Protein AF-A0A846TVX7-F1 (afdb_monomer_lite)

Secondary structure (DSSP, 8-state):
-TTTTTTTSS----TT----EEEEETT-EEEE--TTS-EEETTEEP--BTTTB-TT--S-SS-EEEEPPTTEEEEE-SSGGG---GGGSTTSGGGSEEGGG------EE-SSGGG-EEPP--GGGTTTSPP-----S----

pLDDT: mean 85.07, std 18.57, range [30.62, 98.38]

Structure (mmCIF, N/CA/C/O backbone):
data_AF-A0A846TVX7-F1
#
_entry.id   AF-A0A846TVX7-F1
#
loop_
_atom_site.group_PDB
_atom_site.id
_atom_site.type_symbol
_atom_site.label_atom_id
_atom_site.label_alt_id
_atom_site.label_comp_id
_atom_site.label_asym_id
_atom_site.label_entity_id
_atom_site.label_seq_id
_atom_site.pdbx_PDB_ins_code
_atom_site.Cartn_x
_atom_site.Cartn_y
_atom_site.Cartn_z
_atom_site.occupancy
_atom_site.B_iso_or_equiv
_atom_site.auth_seq_id
_atom_site.auth_comp_id
_atom_site.auth_asym_id
_atom_site.auth_atom_id
_atom_site.pdbx_PDB_model_num
ATOM 1 N N . VAL A 1 1 ? 0.934 10.993 -34.154 1.00 47.66 1 VAL A N 1
ATOM 2 C CA . VAL A 1 1 ? 1.814 10.803 -32.973 1.00 47.66 1 VAL A CA 1
ATOM 3 C C . VAL A 1 1 ? 1.178 9.848 -31.957 1.00 47.66 1 VAL A C 1
ATOM 5 O O . VAL A 1 1 ? 1.707 9.668 -30.875 1.00 47.66 1 VAL A O 1
ATOM 8 N N . ASP A 1 2 ? 0.135 9.115 -32.362 1.00 47.38 2 ASP A N 1
ATOM 9 C CA . ASP A 1 2 ? -0.756 8.354 -31.470 1.00 47.38 2 ASP A CA 1
ATOM 10 C C . ASP A 1 2 ? -0.423 6.858 -31.340 1.00 47.38 2 ASP A C 1
ATOM 12 O O . ASP A 1 2 ? -1.069 6.130 -30.597 1.00 47.38 2 ASP A O 1
ATOM 16 N N . GLY A 1 3 ? 0.595 6.368 -32.055 1.00 36.78 3 GLY A N 1
ATOM 17 C CA . GLY A 1 3 ? 0.968 4.946 -32.037 1.00 36.78 3 GLY A CA 1
ATOM 18 C C . GLY A 1 3 ? 1.809 4.516 -30.828 1.00 36.78 3 GLY A C 1
ATOM 19 O O . GLY A 1 3 ? 1.841 3.333 -30.505 1.00 36.78 3 GLY A O 1
ATOM 20 N N . LEU A 1 4 ? 2.489 5.454 -30.155 1.00 47.19 4 LEU A N 1
ATOM 21 C CA . LEU A 1 4 ? 3.367 5.159 -29.010 1.00 47.19 4 LEU A CA 1
ATOM 22 C C . LEU A 1 4 ? 2.653 5.200 -27.650 1.00 47.19 4 LEU A C 1
ATOM 24 O O . LEU A 1 4 ? 3.108 4.527 -26.725 1.00 47.19 4 LEU A O 1
ATOM 28 N N . ALA A 1 5 ? 1.519 5.901 -27.543 1.00 50.72 5 ALA A N 1
ATOM 29 C CA . ALA A 1 5 ? 0.705 5.923 -26.326 1.00 50.72 5 ALA A CA 1
ATOM 30 C C . ALA A 1 5 ? 0.094 4.540 -26.032 1.00 50.72 5 ALA A C 1
ATOM 32 O O . ALA A 1 5 ? 0.156 4.057 -24.907 1.00 50.72 5 ALA A O 1
ATOM 33 N N . PHE A 1 6 ? -0.379 3.835 -27.068 1.00 47.94 6 PHE A N 1
ATOM 34 C CA . PHE A 1 6 ? -0.865 2.453 -26.952 1.00 47.94 6 PHE A CA 1
ATOM 35 C C . PHE A 1 6 ? 0.231 1.457 -26.524 1.00 47.94 6 PHE A C 1
ATOM 37 O O . PHE A 1 6 ? -0.059 0.431 -25.916 1.00 47.94 6 PHE A O 1
ATOM 44 N N . LEU A 1 7 ? 1.501 1.764 -26.811 1.00 51.75 7 LEU A N 1
ATOM 45 C CA . LEU A 1 7 ? 2.655 0.942 -26.431 1.00 51.75 7 LEU A CA 1
ATOM 46 C C . LEU A 1 7 ? 3.191 1.264 -25.022 1.00 51.75 7 LEU A C 1
ATOM 48 O O . LEU A 1 7 ? 4.206 0.694 -24.625 1.00 51.75 7 LEU A O 1
ATOM 52 N N . GLY A 1 8 ? 2.556 2.177 -24.275 1.00 51.09 8 GLY A N 1
ATOM 53 C CA . GLY A 1 8 ? 3.009 2.579 -22.937 1.00 51.09 8 GLY A CA 1
ATOM 54 C C . GLY A 1 8 ? 4.388 3.250 -22.930 1.00 51.09 8 GLY A C 1
ATOM 55 O O . GLY A 1 8 ? 5.075 3.246 -21.910 1.00 51.09 8 GLY A O 1
ATOM 56 N N . VAL A 1 9 ? 4.827 3.781 -24.079 1.00 56.50 9 VAL A N 1
ATOM 57 C CA . VAL A 1 9 ? 6.123 4.467 -24.231 1.00 56.50 9 VAL A CA 1
ATOM 58 C C . VAL A 1 9 ? 6.004 5.954 -23.887 1.00 56.50 9 VAL A C 1
ATOM 60 O O . VAL A 1 9 ? 6.994 6.586 -23.529 1.00 56.50 9 VAL A O 1
ATOM 63 N N . THR A 1 10 ? 4.791 6.505 -23.947 1.00 46.97 10 THR A N 1
ATOM 64 C CA . THR A 1 10 ? 4.471 7.863 -23.501 1.00 46.97 10 THR A CA 1
ATOM 65 C C . THR A 1 10 ? 3.328 7.792 -22.496 1.00 46.97 10 THR A C 1
ATOM 67 O O . THR A 1 10 ? 2.269 7.254 -22.819 1.00 46.97 10 THR A O 1
ATOM 70 N N . VAL A 1 11 ? 3.543 8.317 -21.288 1.00 50.31 11 VAL A N 1
ATOM 71 C CA . VAL A 1 11 ? 2.446 8.672 -20.381 1.00 50.31 11 VAL A CA 1
ATOM 72 C C . VAL A 1 11 ? 1.742 9.846 -21.056 1.00 50.31 11 VAL A C 1
ATOM 74 O O . VAL A 1 11 ? 2.416 10.777 -21.488 1.00 50.31 11 VAL A O 1
ATOM 77 N N . ASP A 1 12 ? 0.432 9.763 -21.266 1.00 49.28 12 ASP A N 1
ATOM 78 C CA . ASP A 1 12 ? -0.335 10.932 -21.693 1.00 49.28 12 ASP A CA 1
ATOM 79 C C . ASP A 1 12 ? -0.084 12.043 -20.659 1.00 49.28 12 ASP A C 1
ATOM 81 O O . ASP A 1 12 ? -0.294 11.811 -19.470 1.00 49.28 12 ASP A O 1
ATOM 85 N N . ASP A 1 13 ? 0.434 13.198 -21.090 1.00 46.56 13 ASP A N 1
ATOM 86 C CA . ASP A 1 13 ? 0.880 14.323 -20.240 1.00 46.56 13 ASP A CA 1
ATOM 87 C C . ASP A 1 13 ? -0.306 15.062 -19.570 1.00 46.56 13 ASP A C 1
ATOM 89 O O . ASP A 1 13 ? -0.285 16.276 -19.362 1.00 46.56 13 ASP A O 1
ATOM 93 N N . SER A 1 14 ? -1.380 14.352 -19.226 1.00 49.38 14 SER A N 1
ATOM 94 C CA . SER A 1 14 ? -2.349 14.856 -18.266 1.00 49.38 14 SER A CA 1
ATOM 95 C C . SER A 1 14 ? -1.769 14.679 -16.863 1.00 49.38 14 SER A C 1
ATOM 97 O O . SER A 1 14 ? -1.480 13.563 -16.433 1.00 49.38 14 SER A O 1
ATOM 99 N N . ASP A 1 15 ? -1.647 15.781 -16.116 1.00 56.34 15 ASP A N 1
ATOM 100 C CA . ASP A 1 15 ? -1.250 15.847 -14.694 1.00 56.34 15 ASP A CA 1
ATOM 101 C C . ASP A 1 15 ? -2.139 15.000 -13.737 1.00 56.34 15 ASP A C 1
ATOM 103 O O . ASP A 1 15 ? -2.103 15.167 -12.518 1.00 56.34 15 ASP A O 1
ATOM 107 N N . THR A 1 16 ? -2.989 14.111 -14.255 1.00 67.50 16 THR A N 1
ATOM 108 C CA . THR A 1 16 ? -4.092 13.463 -13.540 1.00 67.50 16 THR A CA 1
ATOM 109 C C . THR A 1 16 ? -3.920 11.960 -13.333 1.00 67.50 16 THR A C 1
ATOM 111 O O . THR A 1 16 ? -4.694 11.383 -12.576 1.00 67.50 16 THR A O 1
ATOM 114 N N . HIS A 1 17 ? -2.939 11.305 -13.962 1.00 83.25 17 HIS A N 1
ATOM 115 C CA . HIS A 1 17 ? -2.738 9.858 -13.814 1.00 83.25 17 HIS A CA 1
ATOM 116 C C . HIS A 1 17 ? -1.532 9.539 -12.929 1.00 83.25 17 HIS A C 1
ATOM 118 O O . HIS A 1 17 ? -0.413 9.987 -13.170 1.00 83.25 17 HIS A O 1
ATOM 124 N N . VAL A 1 18 ? -1.756 8.714 -11.906 1.00 90.31 18 VAL A N 1
ATOM 125 C CA . VAL A 1 18 ? -0.719 8.258 -10.975 1.00 90.31 18 VAL A CA 1
ATOM 126 C C . VAL A 1 18 ? -0.753 6.742 -10.841 1.00 90.31 18 VAL A C 1
ATOM 128 O O . VAL A 1 18 ? -1.806 6.119 -10.934 1.00 90.31 18 VAL A O 1
ATOM 131 N N . VAL A 1 19 ? 0.408 6.145 -10.577 1.00 92.25 19 VAL A N 1
ATOM 132 C CA . VAL A 1 19 ? 0.518 4.724 -10.229 1.00 92.25 19 VAL A CA 1
ATOM 133 C C . VAL A 1 19 ? 0.736 4.613 -8.727 1.00 92.25 19 VAL A C 1
ATOM 135 O O . VAL A 1 19 ? 1.674 5.197 -8.182 1.00 92.25 19 VAL A O 1
ATOM 138 N N . LYS A 1 20 ? -0.138 3.859 -8.062 1.00 94.88 20 LYS A N 1
ATOM 139 C CA . LYS A 1 20 ? -0.070 3.540 -6.633 1.00 94.88 20 LYS A CA 1
ATOM 140 C C . LYS A 1 20 ? -0.347 2.052 -6.438 1.00 94.88 20 LYS A C 1
ATOM 142 O O . LYS A 1 20 ? -0.937 1.410 -7.306 1.00 94.88 20 LYS A O 1
ATOM 147 N N . ARG A 1 21 ? 0.060 1.514 -5.293 1.00 95.88 21 ARG A N 1
ATOM 148 C CA . ARG A 1 21 ? -0.267 0.153 -4.873 1.00 95.88 21 ARG A CA 1
ATOM 149 C C . ARG A 1 21 ? -1.549 0.169 -4.056 1.00 95.88 21 ARG A C 1
ATOM 151 O O . ARG A 1 21 ? -1.663 0.950 -3.114 1.00 95.88 21 ARG A O 1
ATOM 158 N N . VAL A 1 22 ? -2.490 -0.704 -4.399 1.00 96.81 22 VAL A N 1
ATOM 159 C CA . VAL A 1 22 ? -3.659 -0.984 -3.557 1.00 96.81 22 VAL A CA 1
ATOM 160 C C . VAL A 1 22 ? -3.191 -1.758 -2.330 1.00 96.81 22 VAL A C 1
ATOM 162 O O . VAL A 1 22 ? -2.517 -2.774 -2.468 1.00 96.81 22 VAL A O 1
ATOM 165 N N . ILE A 1 23 ? -3.515 -1.248 -1.145 1.00 97.62 23 ILE A N 1
ATOM 166 C CA . ILE A 1 23 ? -3.170 -1.861 0.145 1.00 97.62 23 ILE A CA 1
ATOM 167 C C . ILE A 1 23 ? -4.404 -2.446 0.824 1.00 97.62 23 ILE A C 1
ATOM 169 O O . ILE A 1 23 ? -4.292 -3.455 1.508 1.00 97.62 23 ILE A O 1
ATOM 173 N N . GLY A 1 24 ? -5.567 -1.823 0.628 1.00 96.88 24 GLY A N 1
ATOM 174 C CA . GLY A 1 24 ? -6.850 -2.360 1.066 1.00 96.88 24 GLY A CA 1
ATOM 175 C C . GLY A 1 24 ? -7.933 -2.096 0.030 1.00 96.88 24 GLY A C 1
ATOM 176 O O . GLY A 1 24 ? -7.907 -1.075 -0.669 1.00 96.88 24 GLY A O 1
ATOM 177 N N . VAL A 1 25 ?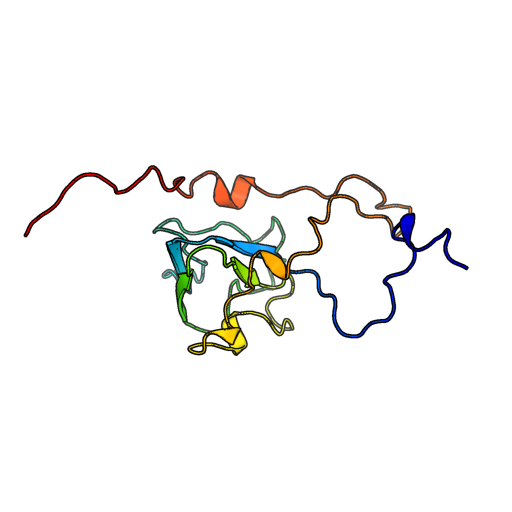 -8.878 -3.020 -0.056 1.00 96.75 25 VAL A N 1
ATOM 178 C CA . VAL A 1 25 ? -10.088 -2.933 -0.878 1.00 96.75 25 VAL A CA 1
ATOM 179 C C . VAL A 1 25 ? -11.310 -2.743 0.017 1.00 96.75 25 VAL A C 1
ATOM 181 O O . VAL A 1 25 ? -11.208 -2.844 1.238 1.00 96.75 25 VAL A O 1
ATOM 184 N N . GLY A 1 26 ? -12.466 -2.450 -0.582 1.00 96.31 26 GLY A N 1
ATOM 185 C CA . GLY A 1 26 ? -13.720 -2.245 0.143 1.00 96.31 26 GLY A CA 1
ATOM 186 C C . GLY A 1 26 ? -13.965 -3.263 1.260 1.00 96.31 26 GLY A C 1
ATOM 187 O O . GLY A 1 26 ? -13.862 -4.472 1.068 1.00 96.31 26 GLY A O 1
ATOM 188 N N . GLY A 1 27 ? -14.245 -2.736 2.449 1.00 95.75 27 GLY A N 1
ATOM 189 C CA . GLY A 1 27 ? -14.459 -3.492 3.670 1.00 95.75 27 GLY A CA 1
ATOM 190 C C . GLY A 1 27 ? -13.206 -3.719 4.516 1.00 95.75 27 GLY A C 1
ATOM 191 O O . GLY A 1 27 ? -13.363 -3.917 5.723 1.00 95.75 27 GLY A O 1
ATOM 192 N N . ASP A 1 28 ? -11.997 -3.667 3.957 1.00 97.62 28 ASP A N 1
ATOM 193 C CA . ASP A 1 28 ? -10.768 -3.934 4.710 1.00 97.62 28 ASP A CA 1
ATOM 194 C C . ASP A 1 28 ? -10.547 -2.926 5.832 1.00 97.62 28 ASP A C 1
ATOM 196 O O . ASP A 1 28 ? -10.758 -1.722 5.662 1.00 97.62 28 ASP A O 1
ATOM 200 N N . ARG A 1 29 ? -10.043 -3.413 6.969 1.00 97.38 29 ARG A N 1
ATOM 201 C CA . ARG A 1 29 ? -9.431 -2.552 7.979 1.00 97.38 29 ARG A CA 1
ATOM 202 C C . ARG A 1 29 ? -7.940 -2.454 7.719 1.00 97.38 29 ARG A C 1
ATOM 204 O O . ARG A 1 29 ? -7.245 -3.461 7.824 1.00 97.38 29 ARG A O 1
ATOM 211 N N . VAL A 1 30 ? -7.453 -1.250 7.435 1.00 98.12 30 VAL A N 1
ATOM 212 C CA . VAL A 1 30 ? -6.027 -0.978 7.235 1.00 98.12 30 VAL A CA 1
ATOM 213 C C . VAL A 1 30 ? -5.531 -0.084 8.361 1.00 98.12 30 VAL A C 1
ATOM 215 O O . VAL A 1 30 ? -6.047 1.013 8.581 1.00 98.12 30 VAL A O 1
ATOM 218 N N . THR A 1 31 ? -4.499 -0.537 9.062 1.00 98.06 31 THR A N 1
ATOM 219 C CA . THR A 1 31 ? -3.938 0.170 10.209 1.00 98.06 31 THR A CA 1
ATOM 220 C C . THR A 1 31 ? -2.434 0.333 10.042 1.00 98.06 31 THR A C 1
ATOM 222 O O . THR A 1 31 ? -1.721 -0.605 9.680 1.00 98.06 31 THR A O 1
ATOM 225 N N . CYS A 1 32 ? -1.933 1.524 10.358 1.00 95.81 32 CYS A N 1
ATOM 226 C CA . CYS A 1 32 ? -0.538 1.707 10.721 1.00 95.81 32 CYS A CA 1
ATOM 227 C C . CYS A 1 32 ? -0.417 2.131 12.184 1.00 95.81 32 CYS A C 1
ATOM 229 O O . CYS A 1 32 ? -1.026 3.123 12.587 1.00 95.81 32 CYS A O 1
ATOM 231 N N . CYS A 1 33 ? 0.412 1.459 12.977 1.00 95.06 33 CYS A N 1
ATOM 232 C CA . CYS A 1 33 ? 1.237 0.293 12.630 1.00 95.06 33 CYS A CA 1
ATOM 233 C C . CYS A 1 33 ? 1.300 -0.680 13.802 1.00 95.06 33 CYS A C 1
ATOM 235 O O . CYS A 1 33 ? 1.025 -0.302 14.943 1.00 95.06 33 CYS A O 1
ATOM 237 N N . ASP A 1 34 ? 1.674 -1.932 13.520 1.00 95.75 34 ASP A N 1
ATOM 238 C CA . ASP A 1 34 ? 1.997 -2.878 14.586 1.00 95.75 34 ASP A CA 1
ATOM 239 C C . ASP A 1 34 ? 3.240 -2.423 15.378 1.00 95.75 34 ASP A C 1
ATOM 241 O O . ASP A 1 34 ? 3.933 -1.467 15.021 1.00 95.75 34 ASP A O 1
ATOM 245 N N . ALA A 1 35 ? 3.566 -3.135 16.459 1.00 94.94 35 ALA A N 1
ATOM 246 C CA . ALA A 1 35 ? 4.715 -2.807 17.309 1.00 94.94 35 ALA A CA 1
ATOM 247 C C . ALA A 1 35 ? 6.079 -2.856 16.585 1.00 94.94 35 ALA A C 1
ATOM 249 O O . ALA A 1 35 ? 7.083 -2.422 17.146 1.00 94.94 35 ALA A O 1
ATOM 250 N N . ARG A 1 36 ? 6.135 -3.406 15.365 1.00 95.31 36 ARG A N 1
ATOM 251 C CA . ARG A 1 36 ? 7.326 -3.469 14.509 1.00 95.31 36 ARG A CA 1
ATOM 252 C C . ARG A 1 36 ? 7.279 -2.449 13.365 1.00 95.31 36 ARG A C 1
ATOM 254 O O . ARG A 1 36 ? 8.172 -2.467 12.525 1.00 95.31 36 ARG A O 1
ATOM 261 N N . GLY A 1 37 ? 6.275 -1.572 13.324 1.00 95.62 37 GLY A N 1
ATOM 262 C CA . GLY A 1 37 ? 6.129 -0.549 12.289 1.00 95.62 37 GLY A CA 1
ATOM 263 C C . GLY A 1 37 ? 5.531 -1.063 10.977 1.00 95.62 37 GLY A C 1
ATOM 264 O O . GLY A 1 37 ? 5.656 -0.388 9.960 1.00 95.62 37 GLY A O 1
ATOM 265 N N . ARG A 1 38 ? 4.899 -2.244 10.968 1.00 97.50 38 ARG A N 1
ATOM 266 C CA . ARG A 1 38 ? 4.292 -2.825 9.761 1.00 97.50 38 ARG A CA 1
ATOM 267 C C . ARG A 1 38 ? 2.853 -2.363 9.578 1.00 97.50 38 ARG A C 1
ATOM 269 O O . ARG A 1 38 ? 2.133 -2.147 10.557 1.00 97.50 38 ARG A O 1
ATOM 276 N N . ILE A 1 39 ? 2.433 -2.270 8.318 1.00 98.31 39 ILE A N 1
ATOM 277 C CA . ILE A 1 39 ? 1.019 -2.111 7.970 1.00 98.31 39 ILE A CA 1
ATOM 278 C C . ILE A 1 39 ? 0.280 -3.395 8.303 1.00 98.31 39 ILE A C 1
ATOM 280 O O . ILE A 1 39 ? 0.792 -4.489 8.075 1.00 98.31 39 ILE A O 1
ATOM 284 N N . VAL A 1 40 ? -0.916 -3.242 8.852 1.00 98.38 40 VAL A N 1
ATOM 285 C CA . VAL A 1 40 ? -1.805 -4.340 9.209 1.00 98.38 40 VAL A CA 1
ATOM 286 C C . VAL A 1 40 ? -3.069 -4.226 8.369 1.00 98.38 40 VAL A C 1
ATOM 288 O O . VAL A 1 40 ? -3.686 -3.162 8.351 1.00 98.38 40 VAL A O 1
ATOM 291 N N . VAL A 1 41 ? -3.447 -5.304 7.685 1.00 98.31 41 VAL A N 1
ATOM 292 C CA . VAL A 1 41 ? -4.704 -5.422 6.935 1.00 98.31 41 VAL A CA 1
ATOM 293 C C . VAL A 1 41 ? -5.491 -6.580 7.527 1.00 98.31 41 VAL A C 1
ATOM 295 O O . VAL A 1 41 ? -4.987 -7.696 7.561 1.00 98.31 41 VAL A O 1
ATOM 298 N N . ASN A 1 42 ? -6.701 -6.322 8.028 1.00 97.06 42 ASN A N 1
ATOM 299 C CA . ASN A 1 42 ? -7.557 -7.340 8.656 1.00 97.06 42 ASN A CA 1
ATOM 300 C C . ASN A 1 42 ? -6.798 -8.196 9.694 1.00 97.06 42 ASN A C 1
ATOM 302 O O . ASN A 1 42 ? -6.812 -9.422 9.642 1.00 97.06 42 ASN A O 1
ATOM 306 N N . ASP A 1 43 ? -6.093 -7.524 10.610 1.00 96.06 43 ASP A N 1
ATOM 307 C CA . ASP A 1 43 ? -5.263 -8.120 11.671 1.00 96.06 43 ASP A CA 1
ATOM 308 C C . ASP A 1 43 ? -4.010 -8.889 11.196 1.00 96.06 43 ASP A C 1
ATOM 310 O O . ASP A 1 43 ? -3.255 -9.420 12.015 1.00 96.06 43 ASP A O 1
ATOM 314 N N . VAL A 1 44 ? -3.713 -8.875 9.894 1.00 97.75 44 VAL A N 1
ATOM 315 C CA . VAL A 1 44 ? -2.521 -9.490 9.298 1.00 97.75 44 VAL A CA 1
ATOM 316 C C . VAL A 1 44 ? -1.471 -8.430 9.002 1.00 97.75 44 VAL A C 1
ATOM 318 O O . VAL A 1 44 ? -1.700 -7.481 8.256 1.00 97.75 44 VAL A O 1
ATOM 321 N N . ALA A 1 45 ? -0.293 -8.580 9.603 1.00 98.00 45 ALA A N 1
ATOM 322 C CA . ALA A 1 45 ? 0.807 -7.644 9.420 1.00 98.00 45 ALA A CA 1
ATOM 323 C C . ALA A 1 45 ? 1.616 -7.970 8.156 1.00 98.00 45 ALA A C 1
ATOM 325 O O . ALA A 1 45 ? 2.266 -9.014 8.083 1.00 98.00 45 ALA A O 1
ATOM 326 N N . LEU A 1 46 ? 1.629 -7.040 7.203 1.00 97.75 46 LEU A N 1
ATOM 327 C CA . LEU A 1 46 ? 2.257 -7.199 5.895 1.00 97.75 46 LEU A CA 1
ATOM 328 C C . LEU A 1 46 ? 3.788 -7.214 5.990 1.00 97.75 46 LEU A C 1
ATOM 330 O O . LEU A 1 46 ? 4.396 -6.432 6.729 1.00 97.75 46 LEU A O 1
ATOM 334 N N . ASN A 1 47 ? 4.426 -8.078 5.198 1.00 96.44 47 ASN A N 1
ATOM 335 C CA . ASN A 1 47 ? 5.880 -8.116 5.041 1.00 96.44 47 ASN A CA 1
ATOM 336 C C . ASN A 1 47 ? 6.303 -7.476 3.709 1.00 96.44 47 ASN A C 1
ATOM 338 O O . ASN A 1 47 ? 6.505 -8.159 2.710 1.00 96.44 47 ASN A O 1
ATOM 342 N N . GLU A 1 48 ? 6.385 -6.146 3.693 1.00 95.81 48 GLU A N 1
ATOM 343 C CA . GLU A 1 48 ? 6.584 -5.350 2.471 1.00 95.81 48 GLU A CA 1
ATOM 344 C C . GLU A 1 48 ? 8.070 -5.064 2.157 1.00 95.81 48 GLU A C 1
ATOM 346 O O . GLU A 1 48 ? 8.462 -4.874 0.997 1.00 95.81 48 GLU A O 1
ATOM 351 N N . THR A 1 49 ? 8.900 -4.999 3.204 1.00 94.69 49 THR A N 1
ATOM 352 C CA . THR A 1 49 ? 10.327 -4.652 3.139 1.00 94.69 49 THR A CA 1
ATOM 353 C C . THR A 1 49 ? 11.133 -5.756 2.465 1.00 94.69 49 THR A C 1
ATOM 355 O O . THR A 1 49 ? 10.984 -6.934 2.777 1.00 94.69 49 THR A O 1
ATOM 358 N N . GLY A 1 50 ? 11.982 -5.375 1.512 1.00 91.75 50 GLY A N 1
ATOM 359 C CA . GLY A 1 50 ? 12.740 -6.308 0.680 1.00 91.75 50 GLY A CA 1
ATOM 360 C C . GLY A 1 50 ? 11.923 -6.941 -0.453 1.00 91.75 50 GLY A C 1
ATOM 361 O O . GLY A 1 50 ? 12.505 -7.623 -1.294 1.00 91.75 50 GLY A O 1
ATOM 362 N N . VAL A 1 51 ? 10.605 -6.695 -0.517 1.00 93.12 51 VAL A N 1
ATOM 363 C CA . VAL A 1 51 ? 9.726 -7.163 -1.602 1.00 93.12 51 VAL A CA 1
ATOM 364 C C . VAL A 1 51 ? 9.498 -6.054 -2.628 1.00 93.12 51 VAL A C 1
ATOM 366 O O . VAL A 1 51 ? 9.927 -6.164 -3.777 1.00 93.12 51 VAL A O 1
ATOM 369 N N . TYR A 1 52 ? 8.852 -4.964 -2.207 1.00 92.31 52 TYR A N 1
ATOM 370 C CA . TYR A 1 52 ? 8.680 -3.752 -3.021 1.00 92.31 52 TYR A CA 1
ATOM 371 C C . TYR A 1 52 ? 9.058 -2.465 -2.282 1.00 92.31 52 TYR A C 1
ATOM 373 O O . TYR A 1 52 ? 9.230 -1.434 -2.929 1.00 92.31 52 TYR A O 1
ATOM 381 N N . LEU A 1 53 ? 9.253 -2.514 -0.959 1.00 95.12 53 LEU A N 1
ATOM 382 C CA . LEU A 1 53 ? 9.896 -1.434 -0.213 1.00 95.12 53 LEU A CA 1
ATOM 383 C C . LEU A 1 53 ? 11.388 -1.723 -0.056 1.00 95.12 53 LEU A C 1
ATOM 385 O O . LEU A 1 53 ? 11.787 -2.858 0.208 1.00 95.12 53 LEU A O 1
ATOM 389 N N . SER A 1 54 ? 12.222 -0.693 -0.177 1.00 92.94 54 SER A N 1
ATOM 390 C CA . SER A 1 54 ? 13.636 -0.802 0.191 1.00 92.94 54 SER A CA 1
ATOM 391 C C . SER A 1 54 ? 13.806 -0.899 1.707 1.00 92.94 54 SER A C 1
ATOM 393 O O . SER A 1 54 ? 12.995 -0.347 2.443 1.00 92.94 54 SER A O 1
ATOM 395 N N . ASP A 1 55 ? 14.918 -1.470 2.173 1.00 92.12 55 ASP A N 1
ATOM 396 C CA . ASP A 1 55 ? 15.234 -1.590 3.609 1.00 92.12 55 ASP A CA 1
ATOM 397 C C . ASP A 1 55 ? 15.295 -0.245 4.358 1.00 92.12 55 ASP A C 1
ATOM 399 O O . ASP A 1 55 ? 15.169 -0.203 5.578 1.00 92.12 55 ASP A O 1
ATOM 403 N N . SER A 1 56 ? 15.489 0.863 3.637 1.00 91.38 56 SER A N 1
ATOM 404 C CA . SER A 1 56 ? 15.504 2.219 4.196 1.00 91.38 56 SER A CA 1
ATOM 405 C C . SER A 1 56 ? 14.136 2.909 4.232 1.00 91.38 56 SER A C 1
ATOM 407 O O . SER A 1 56 ? 14.057 4.040 4.701 1.00 91.38 56 SER A O 1
ATOM 409 N N . GLU A 1 57 ? 13.080 2.291 3.697 1.00 93.00 57 GLU A N 1
ATOM 410 C CA . GLU A 1 57 ? 11.726 2.856 3.692 1.00 93.00 57 GLU A CA 1
ATOM 411 C C . GLU A 1 57 ? 10.911 2.271 4.847 1.00 93.00 57 GLU A C 1
ATOM 413 O O . GLU A 1 57 ? 10.713 1.058 4.939 1.00 93.00 57 GLU A O 1
ATOM 418 N N . ALA A 1 58 ? 10.403 3.143 5.718 1.00 95.19 58 ALA A N 1
ATOM 419 C CA . ALA A 1 58 ? 9.402 2.749 6.697 1.00 95.19 58 ALA A CA 1
ATOM 420 C C . ALA A 1 58 ? 8.064 2.469 5.984 1.00 95.19 58 ALA A C 1
ATOM 422 O O . ALA A 1 58 ? 7.681 3.230 5.090 1.00 95.19 58 ALA A O 1
ATOM 423 N N . PRO A 1 59 ? 7.290 1.444 6.391 1.00 96.50 59 PRO A N 1
ATOM 424 C CA . PRO A 1 59 ? 5.957 1.214 5.833 1.00 96.50 59 PRO A CA 1
ATOM 425 C C . PRO A 1 59 ? 5.009 2.416 6.006 1.00 96.50 59 PRO A C 1
ATOM 427 O O . PRO A 1 59 ? 4.096 2.634 5.197 1.00 96.50 59 PRO A O 1
ATOM 430 N N . SER A 1 60 ? 5.225 3.232 7.038 1.00 96.62 60 SER A N 1
ATOM 431 C CA . SER A 1 60 ? 4.598 4.538 7.218 1.00 96.62 60 SER A CA 1
ATOM 432 C C . SER A 1 60 ? 5.282 5.346 8.310 1.00 96.62 60 SER A C 1
ATOM 434 O O . SER A 1 60 ? 5.634 4.781 9.341 1.00 96.62 60 SER A O 1
ATOM 436 N N . ASP A 1 61 ? 5.285 6.668 8.151 1.00 93.75 61 ASP A N 1
ATOM 437 C CA . ASP A 1 61 ? 5.550 7.621 9.237 1.00 93.75 61 ASP A CA 1
ATOM 438 C C . ASP A 1 61 ? 4.271 8.318 9.747 1.00 93.75 61 ASP A C 1
ATOM 440 O O . ASP A 1 61 ? 4.309 9.109 10.687 1.00 93.75 61 ASP A O 1
ATOM 444 N N . ILE A 1 62 ? 3.118 8.031 9.134 1.00 95.00 62 ILE A N 1
ATOM 445 C CA . ILE A 1 62 ? 1.810 8.594 9.493 1.00 95.00 62 ILE A CA 1
ATOM 446 C C . ILE A 1 62 ? 0.941 7.478 10.084 1.00 95.00 62 ILE A C 1
ATOM 448 O O . ILE A 1 62 ? 0.761 6.425 9.466 1.00 95.00 62 ILE A O 1
ATOM 452 N N . ALA A 1 63 ? 0.393 7.701 11.276 1.00 95.44 63 ALA A N 1
ATOM 453 C CA . ALA A 1 63 ? -0.543 6.773 11.904 1.00 95.44 63 ALA A CA 1
ATOM 454 C C . ALA A 1 63 ? -1.938 6.901 11.279 1.00 95.44 63 ALA A C 1
ATOM 456 O O . ALA A 1 63 ? -2.398 8.006 10.993 1.00 95.44 63 ALA A O 1
ATOM 457 N N . PHE A 1 64 ? -2.617 5.774 11.089 1.00 96.88 64 PHE A N 1
ATOM 458 C CA . PHE A 1 64 ? -3.999 5.734 10.617 1.00 96.88 64 PHE A CA 1
ATOM 459 C C . PHE A 1 64 ? -4.640 4.399 10.979 1.00 96.88 64 PHE A C 1
ATOM 461 O O . PHE A 1 64 ? -3.958 3.390 11.155 1.00 96.88 64 PHE A O 1
ATOM 468 N N . ASP A 1 65 ? -5.961 4.412 11.053 1.00 97.12 65 ASP A N 1
ATOM 469 C CA . ASP A 1 65 ? -6.797 3.244 11.265 1.00 97.12 65 ASP A CA 1
ATOM 470 C C . ASP A 1 65 ? -8.108 3.491 10.525 1.00 97.12 65 ASP A C 1
ATOM 472 O O . ASP A 1 65 ? -8.858 4.404 10.876 1.00 97.12 65 ASP A O 1
ATOM 476 N N . VAL A 1 66 ? -8.318 2.767 9.430 1.00 97.12 66 VAL A N 1
ATOM 477 C CA . VAL A 1 66 ? -9.396 3.055 8.483 1.00 97.12 66 VAL A CA 1
ATOM 478 C C . VAL A 1 66 ? -10.118 1.788 8.082 1.00 97.12 66 VAL A C 1
ATOM 480 O O . VAL A 1 66 ? -9.504 0.730 7.968 1.00 97.12 66 VAL A O 1
ATOM 483 N N . ILE A 1 67 ? -11.415 1.924 7.815 1.00 96.75 67 ILE A N 1
ATOM 484 C CA . ILE A 1 67 ? -12.188 0.937 7.066 1.00 96.75 67 ILE A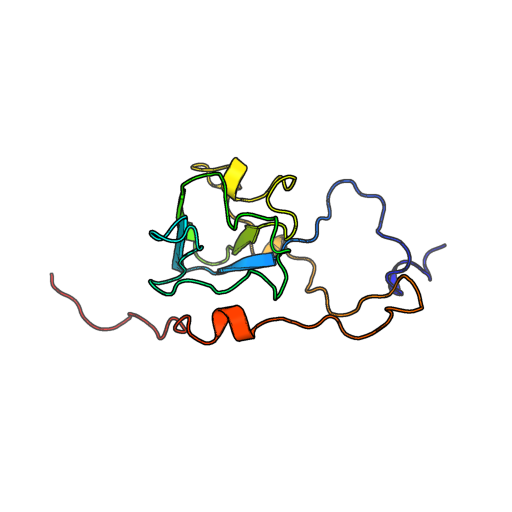 CA 1
ATOM 485 C C . ILE A 1 67 ? -12.349 1.478 5.653 1.00 96.75 67 ILE A C 1
ATOM 487 O O . ILE A 1 67 ? -12.861 2.585 5.479 1.00 96.75 67 ILE A O 1
ATOM 491 N N . VAL A 1 68 ? -11.903 0.721 4.657 1.00 97.25 68 VAL A N 1
ATOM 492 C CA . VAL A 1 68 ? -12.052 1.113 3.256 1.00 97.25 68 VAL A CA 1
ATOM 493 C C . VAL A 1 68 ? -13.535 1.029 2.880 1.00 97.25 68 VAL A C 1
ATOM 495 O O . VAL A 1 68 ? -14.149 -0.020 3.086 1.00 97.25 68 VAL A O 1
ATOM 498 N N . PRO A 1 69 ? -14.149 2.096 2.345 1.00 96.31 69 PRO A N 1
ATOM 499 C CA . PRO A 1 69 ? -15.527 2.036 1.876 1.00 96.31 69 PRO A CA 1
ATOM 500 C C . PRO A 1 69 ? -15.701 1.025 0.740 1.00 96.31 69 PRO A C 1
ATOM 502 O O . PRO A 1 69 ? -14.789 0.792 -0.053 1.00 96.31 69 PRO A O 1
ATOM 505 N N . GLU A 1 70 ? -16.903 0.466 0.617 1.00 95.88 70 GLU A N 1
ATOM 506 C CA . GLU A 1 70 ? -17.258 -0.369 -0.532 1.00 95.88 70 GLU A CA 1
ATOM 507 C C . GLU A 1 70 ? -16.986 0.35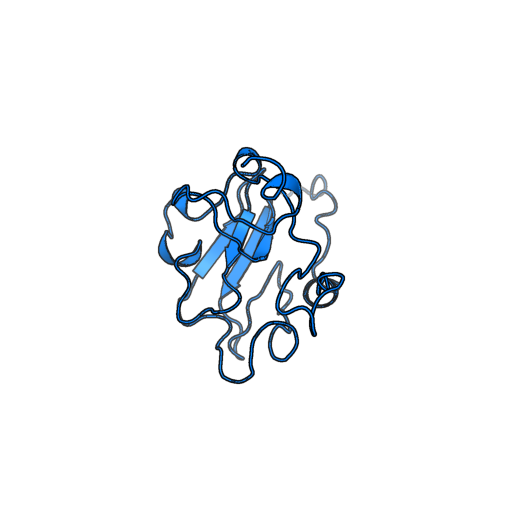6 -1.858 1.00 95.88 70 GLU A C 1
ATOM 509 O O . GLU A 1 70 ? -17.161 1.572 -1.973 1.00 95.88 70 GLU A O 1
ATOM 514 N N . ASN A 1 71 ? -16.565 -0.402 -2.873 1.00 96.44 71 ASN A N 1
ATOM 515 C CA . ASN A 1 71 ? -16.167 0.114 -4.191 1.00 96.44 71 ASN A CA 1
ATOM 516 C C . ASN A 1 71 ? -15.038 1.161 -4.170 1.00 96.44 71 ASN A C 1
ATOM 518 O O . ASN A 1 71 ? -14.889 1.905 -5.137 1.00 96.44 71 ASN A O 1
ATOM 522 N N . HIS A 1 72 ? -14.236 1.209 -3.107 1.00 97.25 72 HIS A N 1
ATOM 523 C CA . HIS A 1 72 ? -13.056 2.062 -3.031 1.00 97.25 72 HIS A CA 1
ATOM 524 C C . HIS A 1 72 ? -11.790 1.266 -2.707 1.00 97.25 72 HIS A C 1
ATOM 526 O O . HIS A 1 72 ? -11.831 0.097 -2.317 1.00 97.25 72 HIS A O 1
ATOM 532 N N . TYR A 1 73 ? -10.656 1.943 -2.859 1.00 98.00 73 TYR A N 1
ATOM 533 C CA . TYR A 1 73 ? -9.329 1.452 -2.531 1.00 98.00 73 TYR A CA 1
ATOM 534 C C . TYR A 1 73 ? -8.619 2.404 -1.574 1.00 98.00 73 TYR A C 1
ATOM 536 O O . TYR A 1 73 ? -8.696 3.627 -1.712 1.00 98.00 73 TYR A O 1
ATOM 544 N N . PHE A 1 74 ? -7.858 1.836 -0.644 1.00 98.12 74 PHE A N 1
ATOM 545 C CA . PHE A 1 74 ? -6.827 2.555 0.093 1.00 98.12 74 PHE A CA 1
ATOM 546 C C . PHE A 1 74 ? -5.477 2.260 -0.556 1.00 98.12 74 PHE A C 1
ATOM 548 O O . PHE A 1 74 ? -5.083 1.095 -0.673 1.00 98.12 74 PHE A O 1
ATOM 555 N N . VAL A 1 75 ? -4.781 3.301 -1.012 1.00 97.88 75 VAL A N 1
ATOM 556 C CA . VAL A 1 75 ? -3.579 3.160 -1.838 1.00 97.88 75 VAL A CA 1
ATOM 557 C C . VAL A 1 75 ? -2.376 3.841 -1.204 1.00 97.88 75 VAL A C 1
ATOM 559 O O . VAL A 1 75 ? -2.495 4.905 -0.603 1.00 97.88 75 VAL A O 1
ATOM 562 N N . LEU A 1 76 ? -1.198 3.248 -1.386 1.00 97.69 76 LEU A N 1
ATOM 563 C CA . LEU A 1 76 ? 0.083 3.828 -0.985 1.00 97.69 76 LEU A CA 1
ATOM 564 C C . LEU A 1 76 ? 1.064 3.813 -2.156 1.00 97.69 76 LEU A C 1
ATOM 566 O O . LEU A 1 76 ? 1.022 2.936 -3.018 1.00 97.69 76 LEU A O 1
ATOM 570 N N . GLY A 1 77 ? 1.976 4.780 -2.189 1.00 95.81 77 GLY A N 1
ATOM 571 C CA . GLY A 1 77 ? 3.143 4.701 -3.065 1.00 95.81 77 GLY A CA 1
ATOM 572 C C . GLY A 1 77 ? 4.216 3.776 -2.487 1.00 95.81 77 GLY A C 1
ATOM 573 O O . GLY A 1 77 ? 4.426 3.743 -1.276 1.00 95.81 77 GLY A O 1
ATOM 574 N N . ASP A 1 78 ? 4.948 3.069 -3.351 1.00 94.56 78 ASP A N 1
ATOM 575 C CA . ASP A 1 78 ? 6.078 2.221 -2.924 1.00 94.56 78 ASP A CA 1
ATOM 576 C C . ASP A 1 78 ? 7.281 3.058 -2.433 1.00 94.56 78 ASP A C 1
ATOM 578 O O . ASP A 1 78 ? 8.112 2.575 -1.671 1.00 94.56 78 ASP A O 1
ATOM 582 N N . ARG A 1 79 ? 7.351 4.344 -2.806 1.00 94.75 79 ARG A N 1
ATOM 583 C CA . ARG A 1 79 ? 8.245 5.337 -2.187 1.00 94.75 79 ARG A CA 1
ATOM 584 C C . ARG A 1 79 ? 7.474 6.119 -1.120 1.00 94.75 79 ARG A C 1
ATOM 586 O O . ARG A 1 79 ? 7.058 7.254 -1.367 1.00 94.75 79 ARG A O 1
ATOM 593 N N . ARG A 1 80 ? 7.243 5.478 0.029 1.00 96.12 80 ARG A N 1
ATOM 594 C CA . ARG A 1 80 ? 6.416 5.946 1.157 1.00 96.12 80 ARG A CA 1
ATOM 595 C C . ARG A 1 80 ? 6.794 7.357 1.587 1.00 96.12 80 ARG A C 1
ATOM 597 O O . ARG A 1 80 ? 5.920 8.213 1.668 1.00 96.12 80 ARG A O 1
ATOM 604 N N . SER A 1 81 ? 8.088 7.627 1.756 1.00 94.31 81 SER A N 1
ATOM 605 C CA . SER A 1 81 ? 8.603 8.931 2.214 1.00 94.31 81 SER A CA 1
ATOM 606 C C . SER A 1 81 ? 8.281 10.118 1.291 1.00 94.31 81 SER A C 1
ATOM 608 O O . SER A 1 81 ? 8.366 11.270 1.710 1.00 94.31 81 SER A O 1
ATOM 610 N N . SER A 1 82 ? 7.928 9.863 0.028 1.00 93.56 82 SER A N 1
ATOM 611 C CA . SER A 1 82 ? 7.763 10.893 -1.006 1.00 93.56 82 SER A CA 1
ATOM 612 C C . SER A 1 82 ? 6.462 10.738 -1.799 1.00 93.56 82 SER A C 1
ATOM 614 O O . SER A 1 82 ? 6.365 11.206 -2.937 1.00 93.56 82 SER A O 1
ATOM 616 N N . SER A 1 83 ? 5.463 10.068 -1.231 1.00 93.81 83 SER A N 1
ATOM 617 C CA . SER A 1 83 ? 4.202 9.783 -1.906 1.00 93.81 83 SER A CA 1
ATOM 618 C C . SER A 1 83 ? 3.063 10.584 -1.285 1.00 93.81 83 SER A C 1
ATOM 620 O O . SER A 1 83 ? 2.683 10.343 -0.149 1.00 93.81 83 SER A O 1
ATOM 622 N N . GLY A 1 84 ? 2.471 11.504 -2.053 1.00 93.38 84 GLY A N 1
ATOM 623 C CA . GLY A 1 84 ? 1.121 11.992 -1.766 1.00 93.38 84 GLY A CA 1
ATOM 624 C C . GLY A 1 84 ? 0.125 10.898 -2.141 1.00 93.38 84 GLY A C 1
ATOM 625 O O . GLY A 1 84 ? -0.073 10.626 -3.327 1.00 93.38 84 GLY A O 1
ATOM 626 N N . ASP A 1 85 ? -0.411 10.203 -1.147 1.00 96.00 85 ASP A N 1
ATOM 627 C CA . ASP A 1 85 ? -1.358 9.098 -1.297 1.00 96.00 85 ASP A CA 1
ATOM 628 C C . ASP A 1 85 ? -2.439 9.155 -0.211 1.00 96.00 85 ASP A C 1
ATOM 630 O O . ASP A 1 85 ? -2.542 10.155 0.504 1.00 96.00 85 ASP A O 1
ATOM 634 N N . SER A 1 86 ? -3.269 8.112 -0.109 1.00 97.44 86 SER A N 1
ATOM 635 C CA . SER A 1 86 ? -4.453 8.062 0.755 1.00 97.44 86 SER A CA 1
ATOM 636 C C . SER A 1 86 ? -4.206 8.586 2.168 1.00 97.44 86 SER A C 1
ATOM 638 O O . SER A 1 86 ? -5.049 9.270 2.746 1.00 97.44 86 SER A O 1
ATOM 640 N N . ARG A 1 87 ? -3.019 8.315 2.714 1.00 96.81 87 ARG A N 1
ATOM 641 C CA . ARG A 1 87 ? -2.659 8.627 4.095 1.00 96.81 87 ARG A CA 1
ATOM 642 C C . ARG A 1 87 ? -2.612 10.132 4.396 1.00 96.81 87 ARG A C 1
ATOM 644 O O . ARG A 1 87 ? -2.821 10.518 5.542 1.00 96.81 87 ARG A O 1
ATOM 651 N N . PHE A 1 88 ? -2.382 10.974 3.385 1.00 94.25 88 PHE A N 1
ATOM 652 C CA . PHE A 1 88 ? -2.327 12.437 3.517 1.00 94.25 88 PHE A CA 1
ATOM 653 C C . PHE A 1 88 ? -3.692 13.127 3.431 1.00 94.25 88 PHE A C 1
ATOM 655 O O . PHE A 1 88 ? -3.797 14.301 3.777 1.00 94.25 88 PHE A O 1
ATOM 662 N N . TYR A 1 89 ? -4.726 12.415 2.983 1.00 92.81 89 TYR A N 1
ATOM 663 C CA . TYR A 1 89 ? -6.080 12.955 2.831 1.00 92.81 89 TYR A CA 1
ATOM 664 C C . TYR A 1 89 ? -7.024 12.494 3.947 1.00 92.81 89 TYR A C 1
ATOM 666 O O . TYR A 1 89 ? -8.215 12.786 3.913 1.00 92.81 89 TYR A O 1
ATOM 674 N N . LEU A 1 90 ? -6.512 11.779 4.953 1.00 91.69 90 LEU A N 1
ATOM 675 C CA . LEU A 1 90 ? -7.304 11.348 6.099 1.00 91.69 90 LEU A CA 1
ATOM 676 C C . LEU A 1 90 ? -7.618 12.509 7.060 1.00 91.69 90 LEU A C 1
ATOM 678 O O . LEU A 1 90 ? -6.782 13.395 7.245 1.00 91.69 90 LEU A O 1
ATOM 682 N N . PRO A 1 91 ? -8.785 12.476 7.734 1.00 87.31 91 PRO A N 1
ATOM 683 C CA . PRO A 1 91 ? -9.827 11.440 7.680 1.00 87.31 91 PRO A CA 1
ATOM 684 C C . PRO A 1 91 ? -10.905 11.694 6.603 1.00 87.31 91 PRO A C 1
ATOM 686 O O . PRO A 1 91 ? -12.021 11.198 6.732 1.00 87.31 91 PRO A O 1
ATOM 689 N N . GLU A 1 92 ? -10.629 12.508 5.582 1.00 85.00 92 GLU A N 1
ATOM 690 C CA . GLU A 1 92 ? -11.623 12.879 4.570 1.00 85.00 92 GLU A CA 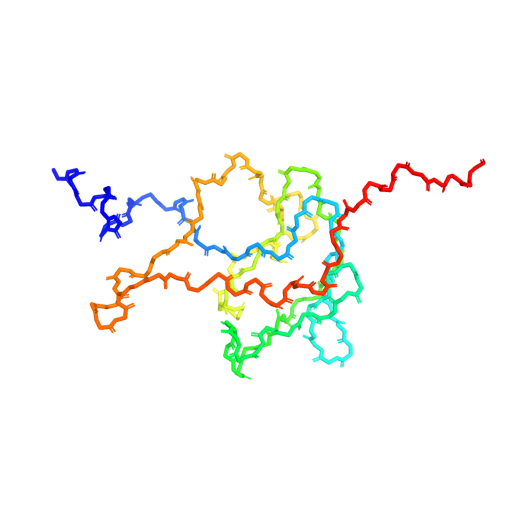1
ATOM 691 C C . GLU A 1 92 ? -11.917 11.723 3.601 1.00 85.00 92 GLU A C 1
ATOM 693 O O . GLU A 1 92 ? -11.076 10.857 3.363 1.00 85.00 92 GLU A O 1
ATOM 698 N N . GLU A 1 93 ? -13.091 11.748 2.960 1.00 77.56 93 GLU A N 1
ATOM 699 C CA . GLU A 1 93 ? -13.471 10.761 1.932 1.00 77.56 93 GLU A CA 1
ATOM 700 C C . GLU A 1 93 ? -12.463 10.694 0.774 1.00 77.56 93 GLU A C 1
ATOM 702 O O . GLU A 1 93 ? -12.256 9.634 0.190 1.00 77.56 93 GLU A O 1
ATOM 707 N N . LYS A 1 94 ? -11.758 11.800 0.502 1.00 87.00 94 LYS A N 1
ATOM 708 C CA . LYS A 1 94 ? -10.690 11.885 -0.508 1.00 87.00 94 LYS A CA 1
ATOM 709 C C . LYS A 1 94 ? -9.500 10.959 -0.236 1.00 87.00 94 LYS A C 1
ATOM 711 O O . LYS A 1 94 ? -8.659 10.794 -1.114 1.00 87.00 94 LYS A O 1
ATOM 716 N N . ALA A 1 95 ? -9.402 10.372 0.957 1.00 93.94 95 ALA A N 1
ATOM 717 C CA . ALA A 1 95 ? -8.418 9.339 1.254 1.00 93.94 95 ALA A CA 1
ATOM 718 C C . ALA 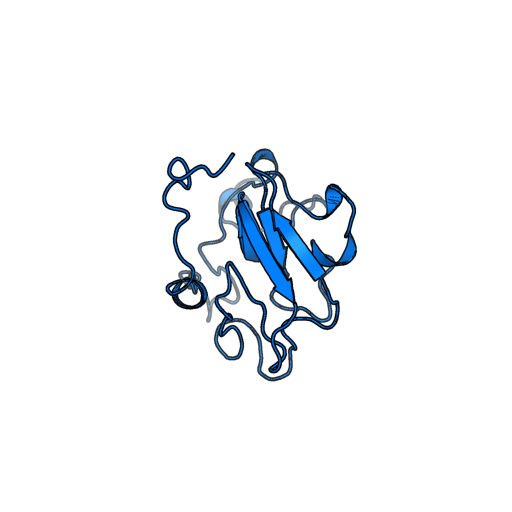A 1 95 ? -8.646 8.049 0.463 1.00 93.94 95 ALA A C 1
ATOM 720 O O . ALA A 1 95 ? -7.706 7.276 0.295 1.00 93.94 95 ALA A O 1
ATOM 721 N N . PHE A 1 96 ? -9.852 7.800 -0.037 1.00 97.44 96 PHE A N 1
ATOM 722 C CA . PHE A 1 96 ? -10.181 6.562 -0.727 1.00 97.44 96 PHE A CA 1
ATOM 723 C C . PHE A 1 96 ? -10.375 6.815 -2.220 1.00 97.44 96 PHE A C 1
ATOM 725 O O . PHE A 1 96 ? -11.060 7.750 -2.622 1.00 97.44 96 PHE A O 1
ATOM 732 N N . VAL A 1 97 ? -9.763 5.972 -3.048 1.00 96.25 97 VAL A N 1
ATOM 733 C CA . VAL A 1 97 ? -9.863 6.066 -4.510 1.00 96.25 97 VAL A CA 1
ATOM 734 C C . VAL A 1 97 ? -11.063 5.251 -4.963 1.00 96.25 97 VAL A C 1
ATOM 736 O O . VAL A 1 97 ? -11.128 4.060 -4.657 1.00 96.25 97 VAL A O 1
ATOM 739 N N . SER A 1 98 ? -12.004 5.866 -5.682 1.00 96.44 98 SER A N 1
ATOM 740 C CA . SER A 1 98 ? -13.145 5.141 -6.245 1.00 96.44 98 SER A CA 1
ATOM 741 C C . SER A 1 98 ? -12.665 4.103 -7.255 1.00 96.44 98 SER A C 1
ATOM 743 O O . SER A 1 98 ? -11.736 4.342 -8.029 1.00 96.44 98 SER A O 1
ATOM 745 N N . LYS A 1 99 ? -13.330 2.947 -7.300 1.00 95.56 99 LYS A N 1
ATOM 746 C CA . LYS A 1 99 ? -13.079 1.933 -8.326 1.00 95.56 99 LYS A CA 1
ATOM 747 C C . LYS A 1 99 ? -13.275 2.471 -9.743 1.00 95.56 99 LYS A C 1
ATOM 749 O O . LYS A 1 99 ? -12.574 2.021 -10.646 1.00 95.56 99 LYS A O 1
ATOM 754 N N . ASP A 1 100 ? -14.167 3.442 -9.915 1.00 95.00 100 ASP A N 1
ATOM 755 C CA . ASP A 1 100 ? -14.452 4.063 -11.211 1.00 95.00 100 ASP A CA 1
ATOM 756 C C . ASP A 1 100 ? -13.330 5.006 -11.685 1.00 95.00 100 ASP A C 1
ATOM 758 O O . ASP A 1 100 ? -13.227 5.276 -12.880 1.00 95.00 100 ASP A O 1
ATOM 762 N N . ASP A 1 101 ? -12.447 5.447 -10.780 1.00 92.50 101 ASP A N 1
ATOM 763 C CA . ASP A 1 101 ? -11.277 6.271 -11.114 1.00 92.50 101 ASP A CA 1
ATOM 764 C C . ASP A 1 101 ? -10.063 5.417 -11.543 1.00 92.50 101 ASP A C 1
ATOM 766 O O . ASP A 1 101 ? -9.025 5.944 -11.952 1.00 92.50 101 ASP A O 1
ATOM 770 N N . VAL A 1 102 ? -10.160 4.082 -11.458 1.00 93.69 102 VAL A N 1
ATOM 771 C CA . VAL A 1 102 ? -9.076 3.168 -11.840 1.00 93.69 102 VAL A CA 1
ATOM 772 C C . VAL A 1 102 ? -9.122 2.876 -13.335 1.00 93.69 102 VAL A C 1
ATOM 774 O O . VAL A 1 102 ? -9.972 2.13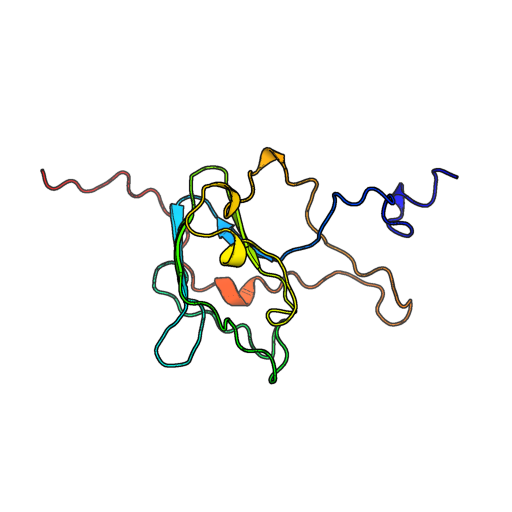9 -13.827 1.00 93.69 102 VAL A O 1
ATOM 777 N N . VAL A 1 103 ? -8.125 3.387 -14.055 1.00 92.25 103 VAL A N 1
ATOM 778 C CA . VAL A 1 103 ? -7.973 3.156 -15.502 1.00 92.25 103 VAL A CA 1
ATOM 779 C C . VAL A 1 103 ? -7.494 1.735 -15.820 1.00 92.25 103 VAL A C 1
ATOM 781 O O . VAL A 1 103 ? -7.874 1.162 -16.840 1.00 92.25 103 VAL A O 1
ATOM 784 N N . GLY A 1 104 ? -6.659 1.144 -14.961 1.00 90.50 104 GLY A N 1
ATOM 785 C CA . GLY A 1 104 ? -6.166 -0.217 -15.153 1.00 90.50 104 GLY A CA 1
ATOM 786 C C . GLY A 1 104 ? -5.052 -0.617 -14.188 1.00 90.50 104 GLY A C 1
ATOM 787 O O . GLY A 1 104 ? -4.633 0.156 -13.328 1.00 90.50 104 GLY A O 1
ATOM 788 N N . THR A 1 105 ? -4.561 -1.844 -14.354 1.00 91.12 105 THR A N 1
ATOM 789 C CA . THR A 1 105 ? -3.477 -2.421 -13.548 1.00 91.12 105 THR A CA 1
ATOM 790 C C . THR A 1 105 ? -2.170 -2.400 -14.331 1.00 91.12 105 THR A C 1
ATOM 792 O O . THR A 1 105 ? -2.128 -2.823 -15.484 1.00 91.12 105 THR A O 1
ATOM 795 N N . ALA A 1 106 ? -1.084 -1.943 -13.708 1.00 89.94 106 ALA A N 1
ATOM 796 C CA . ALA A 1 106 ? 0.247 -2.044 -14.299 1.00 89.94 106 ALA A CA 1
ATOM 797 C C . ALA A 1 106 ? 0.716 -3.511 -14.316 1.00 89.94 106 ALA A C 1
ATOM 799 O O . ALA A 1 106 ? 0.701 -4.172 -13.283 1.00 89.94 106 ALA A O 1
ATOM 800 N N . PHE A 1 107 ? 1.151 -4.013 -15.477 1.00 90.31 107 PHE A N 1
ATOM 801 C CA . PHE A 1 107 ? 1.530 -5.426 -15.661 1.00 90.31 107 PHE A CA 1
ATOM 802 C C . PHE A 1 107 ? 2.875 -5.631 -16.378 1.00 90.31 107 PHE A C 1
ATOM 804 O O . PHE A 1 107 ? 3.342 -6.760 -16.518 1.00 90.31 107 PHE A O 1
ATOM 811 N N . VAL A 1 108 ? 3.522 -4.560 -16.847 1.00 90.81 108 VAL A N 1
ATOM 812 C CA . VAL A 1 108 ? 4.783 -4.627 -17.597 1.00 90.81 108 VAL A CA 1
ATOM 813 C C . VAL A 1 108 ? 5.678 -3.444 -17.243 1.00 90.81 108 VAL A C 1
ATOM 815 O O . VAL A 1 108 ? 5.224 -2.307 -17.144 1.00 90.81 108 VAL A O 1
ATOM 818 N N . VAL A 1 109 ? 6.969 -3.712 -17.071 1.00 90.31 109 VAL A N 1
ATOM 819 C CA . VAL A 1 109 ? 8.016 -2.691 -17.070 1.00 90.31 109 VAL A CA 1
ATOM 820 C C . VAL A 1 109 ? 8.509 -2.569 -18.505 1.00 90.31 109 VAL A C 1
ATOM 822 O O . VAL A 1 109 ? 8.963 -3.553 -19.082 1.00 90.31 109 VAL A O 1
ATOM 825 N N . THR A 1 110 ? 8.411 -1.385 -19.105 1.00 88.88 110 THR A N 1
ATOM 826 C CA . THR A 1 110 ? 8.850 -1.152 -20.494 1.00 88.88 110 THR A CA 1
ATOM 827 C C . THR A 1 110 ? 10.267 -0.586 -20.570 1.00 88.88 110 THR A C 1
ATOM 829 O O . THR A 1 110 ? 10.968 -0.821 -21.553 1.00 88.88 110 THR A O 1
ATOM 832 N N . LEU A 1 111 ? 10.723 0.125 -19.528 1.00 89.69 111 LEU A N 1
ATOM 833 C CA . LEU A 1 111 ? 12.028 0.789 -19.494 1.00 89.69 111 LEU A CA 1
ATOM 834 C C . LEU A 1 111 ? 12.718 0.719 -18.115 1.00 89.69 111 LEU A C 1
ATOM 836 O O . LEU A 1 111 ? 12.040 0.650 -17.089 1.00 89.69 111 LEU A O 1
ATOM 840 N N . PRO A 1 112 ? 14.069 0.795 -18.072 1.00 91.62 112 PRO A N 1
ATOM 841 C CA . PRO A 1 112 ? 14.990 0.718 -19.217 1.00 91.62 112 PRO A CA 1
ATOM 842 C C . PRO A 1 112 ? 14.911 -0.651 -19.915 1.00 91.62 112 PRO A C 1
ATOM 844 O O . PRO A 1 112 ? 14.495 -1.622 -19.296 1.00 91.62 112 PRO A O 1
ATOM 847 N N . VAL A 1 113 ? 15.329 -0.746 -21.186 1.00 89.25 113 VAL A N 1
ATOM 848 C CA . VAL A 1 113 ? 15.219 -1.983 -22.001 1.00 89.25 113 VAL A CA 1
ATOM 849 C C . VAL A 1 113 ? 15.824 -3.207 -21.298 1.00 89.25 113 VAL A C 1
ATOM 851 O O . VAL A 1 113 ? 15.296 -4.307 -21.410 1.00 89.25 113 VAL A O 1
ATOM 854 N N . SER A 1 114 ? 16.889 -3.019 -20.512 1.00 93.38 114 SER A N 1
ATOM 855 C CA . SER A 1 114 ? 17.525 -4.076 -19.710 1.00 93.38 114 SER A CA 1
ATOM 856 C C . SER A 1 114 ? 16.653 -4.642 -18.581 1.00 93.38 114 SER A C 1
ATOM 858 O O . SER A 1 114 ? 16.968 -5.701 -18.048 1.00 93.38 114 SER A O 1
ATOM 860 N N . ARG A 1 115 ? 15.580 -3.944 -18.203 1.00 88.12 115 ARG A N 1
ATOM 861 C CA . ARG A 1 115 ? 14.586 -4.344 -17.197 1.00 88.12 115 ARG A CA 1
ATOM 862 C C . ARG A 1 115 ? 13.206 -4.600 -17.803 1.00 88.12 115 ARG A C 1
ATOM 864 O O . ARG A 1 115 ? 12.247 -4.764 -17.054 1.00 88.12 115 ARG A O 1
ATOM 871 N N . MET A 1 116 ? 13.094 -4.601 -19.130 1.00 92.06 116 MET A N 1
ATOM 872 C CA . MET A 1 116 ? 11.816 -4.809 -19.788 1.00 92.06 116 MET A CA 1
ATOM 873 C C . MET A 1 116 ? 11.305 -6.229 -19.532 1.00 92.06 116 MET A C 1
ATOM 875 O O . MET A 1 116 ? 12.033 -7.201 -19.731 1.00 92.06 116 MET A O 1
ATOM 879 N N . GLY A 1 117 ? 10.052 -6.347 -19.109 1.00 91.31 117 GLY A N 1
ATOM 880 C CA . GLY A 1 117 ? 9.441 -7.633 -18.790 1.00 91.31 117 GLY A CA 1
ATOM 881 C C . GLY A 1 117 ? 8.181 -7.492 -17.940 1.00 91.31 117 GLY A C 1
ATOM 882 O O . GLY A 1 117 ? 7.789 -6.371 -17.608 1.00 91.31 117 GLY A O 1
ATOM 883 N N . PRO A 1 118 ? 7.531 -8.615 -17.591 1.00 90.19 118 PRO A N 1
ATOM 884 C CA . PRO A 1 118 ? 6.367 -8.606 -16.714 1.00 90.19 118 PRO A CA 1
ATOM 885 C C . PRO A 1 118 ? 6.676 -7.889 -15.398 1.00 90.19 118 PRO A C 1
ATOM 887 O O . PRO A 1 118 ? 7.736 -8.099 -14.802 1.00 90.19 118 PRO A O 1
ATOM 890 N N . LEU A 1 119 ? 5.751 -7.047 -14.944 1.00 85.75 119 LEU A N 1
ATOM 891 C CA . LEU A 1 119 ? 5.812 -6.505 -13.596 1.00 85.75 119 LEU A CA 1
ATOM 892 C C . LEU A 1 119 ? 5.377 -7.619 -12.641 1.00 85.75 119 LEU A C 1
ATOM 894 O O . LEU A 1 119 ? 4.273 -8.142 -12.774 1.00 85.75 119 LEU A O 1
ATOM 898 N N . GLY A 1 120 ? 6.251 -7.994 -11.705 1.00 80.69 120 GLY A N 1
ATOM 899 C CA . GLY A 1 120 ? 5.866 -8.892 -10.619 1.00 80.69 120 GLY A CA 1
ATOM 900 C C . GLY A 1 120 ? 4.710 -8.272 -9.839 1.00 80.69 120 GLY A C 1
ATOM 901 O O . GLY A 1 120 ? 4.774 -7.105 -9.456 1.00 80.69 120 GLY A O 1
ATOM 902 N N . ASP A 1 121 ? 3.654 -9.040 -9.628 1.00 73.44 121 ASP A N 1
ATOM 903 C CA . ASP A 1 121 ? 2.437 -8.604 -8.940 1.00 73.44 121 ASP A CA 1
ATOM 904 C C . ASP A 1 121 ? 2.622 -8.506 -7.414 1.00 73.44 121 ASP A C 1
ATOM 906 O O . ASP A 1 121 ? 1.921 -7.734 -6.761 1.00 73.44 121 ASP A O 1
ATOM 910 N N . GLN A 1 122 ? 3.627 -9.196 -6.860 1.00 84.50 122 GLN A N 1
ATOM 911 C CA . GLN A 1 122 ? 3.998 -9.173 -5.438 1.00 84.50 122 GLN A CA 1
ATOM 912 C C . GLN A 1 122 ? 2.817 -9.500 -4.504 1.00 84.50 122 GLN A C 1
ATOM 914 O O . GLN A 1 122 ? 2.784 -9.047 -3.359 1.00 84.50 122 GLN A O 1
ATOM 919 N N . HIS A 1 123 ? 1.850 -10.289 -4.990 1.00 84.94 123 HIS A N 1
ATOM 920 C CA . HIS A 1 123 ? 0.630 -10.639 -4.253 1.00 84.94 123 HIS A CA 1
ATOM 921 C C . HIS A 1 123 ? 0.921 -11.434 -2.981 1.00 84.94 123 HIS A C 1
ATOM 923 O O . HIS A 1 123 ? 0.184 -11.288 -2.017 1.00 84.94 123 HIS A O 1
ATOM 929 N N . ALA A 1 124 ? 2.046 -12.158 -2.935 1.00 89.62 124 ALA A N 1
ATOM 930 C CA . ALA A 1 124 ? 2.461 -12.962 -1.787 1.00 89.62 124 ALA A CA 1
ATOM 931 C C . ALA A 1 124 ? 2.541 -12.186 -0.457 1.00 89.62 124 ALA A C 1
ATOM 933 O O . ALA A 1 124 ? 2.442 -12.776 0.614 1.00 89.62 124 ALA A O 1
ATOM 934 N N . VAL A 1 125 ? 2.694 -10.857 -0.506 1.00 94.06 125 VAL A N 1
ATOM 935 C CA . VAL A 1 125 ? 2.635 -9.983 0.682 1.00 94.06 125 VAL A CA 1
ATOM 936 C C . VAL A 1 125 ? 1.252 -10.003 1.347 1.00 94.06 125 VAL A C 1
ATOM 938 O O . VAL A 1 125 ? 1.150 -9.753 2.547 1.00 94.06 125 VAL A O 1
ATOM 941 N N . PHE A 1 126 ? 0.209 -10.314 0.578 1.00 94.44 126 PHE A N 1
ATOM 942 C CA . PHE A 1 126 ? -1.197 -10.304 0.967 1.00 94.44 126 PHE A CA 1
ATOM 943 C C . PHE A 1 126 ? -1.812 -11.707 1.071 1.00 94.44 126 PHE A C 1
ATOM 945 O O . PHE A 1 126 ? -2.958 -11.801 1.484 1.00 94.44 126 PHE A O 1
ATOM 952 N N . ASP A 1 127 ? -1.088 -12.790 0.758 1.00 93.12 127 ASP A N 1
ATOM 953 C CA . ASP A 1 127 ? -1.636 -14.165 0.749 1.00 93.12 127 ASP A CA 1
ATOM 954 C C . ASP A 1 127 ? -2.223 -14.603 2.102 1.00 93.12 127 ASP A C 1
ATOM 956 O O . ASP A 1 127 ? -3.107 -15.456 2.165 1.00 93.12 127 ASP A O 1
ATOM 960 N N . GLU A 1 128 ? -1.711 -14.037 3.197 1.00 93.88 128 GLU A N 1
ATOM 961 C CA . GLU A 1 128 ? -2.202 -14.310 4.549 1.00 93.88 128 GLU A CA 1
ATOM 962 C C . GLU A 1 128 ? -3.398 -13.431 4.936 1.00 93.88 128 GLU A C 1
ATOM 964 O O . GLU A 1 128 ? -4.082 -13.744 5.910 1.00 93.88 128 GLU A O 1
ATOM 969 N N . VAL A 1 129 ? -3.658 -12.344 4.199 1.00 94.25 129 VAL A N 1
ATOM 970 C CA . VAL A 1 129 ? -4.819 -11.482 4.427 1.00 94.25 129 VAL A CA 1
ATOM 971 C C . VAL A 1 129 ? -6.059 -12.281 4.035 1.00 94.25 129 VAL A C 1
ATOM 973 O O . VAL A 1 129 ? -6.176 -12.701 2.884 1.00 94.25 129 VAL A O 1
ATOM 976 N N . PRO A 1 130 ? -6.992 -12.526 4.966 1.00 90.12 130 PRO A N 1
ATOM 977 C CA . PRO A 1 130 ? -8.166 -13.314 4.650 1.00 90.12 130 PRO A CA 1
ATOM 978 C C . PRO A 1 130 ? -9.001 -12.597 3.593 1.00 90.12 130 PRO A C 1
ATOM 980 O O . PRO A 1 130 ? -9.332 -11.417 3.754 1.00 90.12 130 PRO A O 1
ATOM 983 N N . ASP A 1 131 ? -9.418 -13.342 2.567 1.00 80.25 131 ASP A N 1
ATOM 984 C CA . ASP A 1 131 ? -10.546 -12.926 1.747 1.00 80.25 131 ASP A CA 1
ATOM 985 C C . ASP A 1 131 ? -11.716 -12.629 2.685 1.00 80.25 131 ASP A C 1
ATOM 987 O O . ASP A 1 131 ? -12.035 -13.414 3.591 1.00 80.25 131 ASP A O 1
ATOM 991 N N . ARG A 1 132 ? -12.404 -11.513 2.448 1.00 64.69 132 ARG A N 1
ATOM 992 C CA . ARG A 1 132 ? -13.726 -11.294 3.028 1.00 64.69 132 ARG A CA 1
ATOM 993 C C . ARG A 1 132 ? -14.680 -12.328 2.428 1.00 64.69 132 ARG A C 1
ATOM 995 O O . ARG A 1 132 ? -15.400 -12.067 1.471 1.00 64.69 132 ARG A O 1
ATOM 1002 N N . THR A 1 133 ? -14.689 -13.523 3.006 1.00 49.81 133 THR A N 1
ATOM 1003 C CA . THR A 1 133 ? -15.854 -14.395 2.940 1.00 49.81 133 THR A CA 1
ATOM 1004 C C . THR A 1 133 ? -16.955 -13.700 3.725 1.00 49.81 133 THR A C 1
ATOM 1006 O O . THR A 1 133 ? -16.780 -13.348 4.888 1.00 49.81 133 THR A O 1
ATOM 1009 N N . ASP A 1 134 ? -18.034 -13.408 3.009 1.00 46.50 134 ASP A N 1
ATOM 1010 C CA . ASP A 1 134 ? -19.289 -12.808 3.442 1.00 46.50 134 ASP A CA 1
ATOM 1011 C C . ASP A 1 134 ? -19.543 -12.956 4.957 1.00 46.50 134 ASP A C 1
ATOM 1013 O O . ASP A 1 134 ? -20.033 -13.985 5.430 1.00 46.50 134 ASP A O 1
ATOM 1017 N N . THR A 1 135 ? -19.268 -11.909 5.744 1.00 43.69 135 THR A N 1
ATOM 1018 C CA . THR A 1 135 ? -19.850 -11.778 7.091 1.00 43.69 135 THR A CA 1
ATOM 1019 C C . THR A 1 135 ? -21.328 -11.394 6.950 1.00 43.69 135 THR A C 1
ATOM 1021 O O . THR A 1 135 ? -21.813 -10.439 7.548 1.00 43.69 135 THR A O 1
ATOM 1024 N N . SER A 1 136 ? -22.077 -12.159 6.157 1.00 45.06 136 SER A N 1
ATOM 1025 C CA . SER A 1 136 ? -23.525 -12.282 6.226 1.00 45.06 136 SER A CA 1
ATOM 1026 C C . SER A 1 136 ? -23.847 -13.537 7.047 1.00 45.06 136 SER A C 1
ATOM 1028 O O . SER A 1 136 ? -24.359 -14.533 6.537 1.00 45.06 136 SER A O 1
ATOM 1030 N N . GLY A 1 137 ? -23.500 -13.554 8.334 1.00 43.50 137 GLY A N 1
ATOM 1031 C CA . GLY A 1 137 ? -23.769 -14.742 9.142 1.00 43.50 137 GLY A CA 1
ATOM 1032 C C . GLY A 1 137 ? -23.284 -14.668 10.577 1.00 43.50 137 GLY A C 1
ATOM 1033 O O . GLY A 1 137 ? -22.249 -15.234 10.904 1.00 43.50 137 GLY A O 1
ATOM 1034 N N . GLY A 1 138 ? -24.070 -14.040 11.452 1.00 32.19 138 GLY A N 1
ATOM 1035 C CA . GLY A 1 138 ? -23.925 -14.239 12.897 1.00 32.19 138 GLY A CA 1
ATOM 1036 C C . GLY A 1 138 ? -24.256 -13.003 13.713 1.00 32.19 138 GLY A C 1
ATOM 1037 O O . GLY A 1 138 ? -23.362 -12.349 14.237 1.00 32.19 138 GLY A O 1
ATOM 1038 N N . GLY A 1 139 ? -25.546 -12.681 13.802 1.00 30.62 139 GLY A N 1
ATOM 1039 C CA . GLY A 1 139 ? -26.036 -11.610 14.657 1.00 30.62 139 GLY A CA 1
ATOM 1040 C C . GLY A 1 139 ? -25.822 -11.879 16.144 1.00 30.62 139 GLY A C 1
ATOM 1041 O O . GLY A 1 139 ? -25.866 -13.024 16.585 1.00 30.62 139 GLY A O 1
ATOM 1042 N N . TRP A 1 140 ? -25.682 -10.782 16.886 1.00 37.50 140 TRP A N 1
ATOM 1043 C CA . TRP A 1 140 ? -26.155 -10.638 18.261 1.00 37.50 140 TRP A CA 1
ATOM 1044 C C . TRP A 1 140 ? -26.688 -9.204 18.431 1.00 37.50 140 TRP A C 1
ATOM 1046 O O . TRP A 1 140 ? -25.985 -8.312 18.901 1.00 37.50 140 TRP A O 1
ATOM 1056 N N . TRP A 1 141 ? -27.924 -9.002 17.971 1.00 42.78 141 TRP A N 1
ATOM 1057 C CA . TRP A 1 141 ? -28.949 -8.230 18.677 1.00 42.78 141 TRP A CA 1
ATOM 1058 C C . TRP A 1 141 ? -30.058 -9.217 19.035 1.00 42.78 141 TRP A C 1
ATOM 1060 O O . TRP A 1 141 ? -30.298 -10.122 18.199 1.00 42.78 141 TRP A O 1
#

Radius of gyration: 17.02 Å; chains: 1; bounding box: 46×31×52 Å

Sequence (141 aa):
VDGLAFLGVTVDDSDTHVVKRVIGVGGDRVTCCDARGRIVVNDVALNETGVYLSDSEAPSDIAFDVIVPENHYFVLGDRRSSSGDSRFYLPEEKAFVSKDDVVGTAFVVTLPVSRMGPLGDQHAVFDEVPDRTDTSGGGWW

InterPro domains:
  IPR000223 Peptidase S26A, signal peptidase I [PR00727] (18-30)
  IPR000223 Peptidase S26A, signal peptidase I [PR00727] (68-87)
  IPR000223 Peptidase S26A, signal peptidase I [PTHR43390] (14-117)
  IPR000223 Peptidase S26A, signal peptidase I [TIGR02227] (13-113)
  IPR019533 Peptidase S26 [PF10502] (13-109)
  IPR036286 LexA/Signal peptidase-like superfamily [SSF51306] (13-119)

Organism: NCBI:txid1736139

Foldseek 3Di:
DPPVVVVVNDDPPDPQDDDWDFPDAAFWKWWADPPVQFIAIQNRGFDPDPQLADPPDRNEPATDIDHAHHQWTQTAHSRRVPDPALRVCPPDPVSIHGNVSDPDDQFWDCPDVVRTDTDPPSCVRCPPPDDPPDPPDDDDD